Protein AF-A0A8H5UKS6-F1 (afdb_monomer)

Structure (mmCIF, N/CA/C/O backbone):
data_AF-A0A8H5UKS6-F1
#
_entry.id   AF-A0A8H5UKS6-F1
#
loop_
_atom_site.group_PDB
_atom_site.id
_atom_site.type_symbol
_atom_site.label_atom_id
_atom_site.label_alt_id
_atom_site.label_comp_id
_atom_site.label_asym_id
_atom_site.label_entity_id
_atom_site.label_seq_id
_atom_site.pdbx_PDB_ins_code
_atom_site.Cartn_x
_atom_site.Cartn_y
_atom_site.Cartn_z
_atom_site.occupancy
_atom_site.B_iso_or_equiv
_atom_site.auth_seq_id
_atom_site.auth_comp_id
_atom_site.auth_asym_id
_atom_site.auth_atom_id
_atom_site.pdbx_PDB_model_num
ATOM 1 N N . MET A 1 1 ? 9.714 -53.951 -34.163 1.00 39.50 1 MET A N 1
ATOM 2 C CA . MET A 1 1 ? 9.845 -54.427 -32.768 1.00 39.50 1 MET A CA 1
ATOM 3 C C . MET A 1 1 ? 8.802 -53.716 -31.924 1.00 39.50 1 MET A C 1
ATOM 5 O O . MET A 1 1 ? 8.760 -52.494 -31.928 1.00 39.50 1 MET A O 1
ATOM 9 N N . TYR A 1 2 ? 7.902 -54.482 -31.309 1.00 37.25 2 TYR A N 1
ATOM 10 C CA . TYR A 1 2 ? 6.803 -53.981 -30.484 1.00 37.25 2 TYR A CA 1
ATOM 11 C C . TYR A 1 2 ? 7.319 -53.535 -29.113 1.00 37.25 2 TYR A C 1
ATOM 13 O O . TYR A 1 2 ? 8.078 -54.259 -28.480 1.00 37.25 2 TYR A O 1
ATOM 21 N N . GLY A 1 3 ? 6.854 -52.382 -28.633 1.00 38.03 3 GLY A N 1
ATOM 22 C CA . GLY A 1 3 ? 7.079 -51.919 -27.266 1.00 38.03 3 GLY A CA 1
ATOM 23 C C . GLY A 1 3 ? 5.792 -51.354 -26.676 1.00 38.03 3 GLY A C 1
ATOM 24 O O . GLY A 1 3 ? 5.602 -50.143 -26.645 1.00 38.03 3 GLY A O 1
ATOM 25 N N . ARG A 1 4 ? 4.884 -52.232 -26.228 1.00 36.94 4 ARG A N 1
ATOM 26 C CA . ARG A 1 4 ? 3.740 -51.854 -25.383 1.00 36.94 4 ARG A CA 1
ATOM 27 C C . ARG A 1 4 ? 4.277 -51.413 -24.021 1.00 36.94 4 ARG A C 1
ATOM 29 O O . ARG A 1 4 ? 4.771 -52.242 -23.265 1.00 36.94 4 ARG A O 1
ATOM 36 N N . ARG A 1 5 ? 4.132 -50.134 -23.680 1.00 39.31 5 ARG A N 1
ATOM 37 C CA . ARG A 1 5 ? 4.234 -49.673 -22.290 1.00 39.31 5 ARG A CA 1
ATOM 38 C C . ARG A 1 5 ? 2.871 -49.849 -21.623 1.00 39.31 5 ARG A C 1
ATOM 40 O O . ARG A 1 5 ? 1.941 -49.101 -21.902 1.00 39.31 5 ARG A O 1
ATOM 47 N N . GLN A 1 6 ? 2.746 -50.888 -20.801 1.00 45.50 6 GLN A N 1
ATOM 48 C CA . GLN A 1 6 ? 1.657 -51.044 -19.837 1.00 45.50 6 GLN A CA 1
ATOM 49 C C . GLN A 1 6 ? 2.005 -50.329 -18.525 1.00 45.50 6 GLN A C 1
ATOM 51 O O . GLN A 1 6 ? 3.151 -50.378 -18.087 1.00 45.50 6 GLN A O 1
ATOM 56 N N . GLY A 1 7 ? 0.973 -49.769 -17.883 1.00 41.84 7 GLY A N 1
ATOM 57 C CA . GLY A 1 7 ? 0.944 -49.359 -16.475 1.00 41.84 7 GLY A CA 1
ATOM 58 C C . GLY A 1 7 ? 1.532 -47.968 -16.227 1.00 41.84 7 GLY A C 1
ATOM 59 O O . GLY A 1 7 ? 2.594 -47.641 -16.725 1.00 41.84 7 GLY A O 1
ATOM 60 N N . ILE A 1 8 ? 0.924 -47.080 -15.445 1.00 45.78 8 ILE A N 1
ATOM 61 C CA . ILE A 1 8 ? 0.093 -47.311 -14.263 1.00 45.78 8 ILE A CA 1
ATOM 62 C C . ILE A 1 8 ? -0.993 -46.229 -14.256 1.00 45.78 8 ILE A C 1
ATOM 64 O O . ILE A 1 8 ? -0.688 -45.041 -14.151 1.00 45.78 8 ILE A O 1
ATOM 68 N N . SER A 1 9 ? -2.264 -46.621 -14.335 1.00 48.84 9 SER A N 1
ATOM 69 C CA . SER A 1 9 ? -3.359 -45.740 -13.935 1.00 48.84 9 SER A CA 1
ATOM 70 C C . SER A 1 9 ? -3.194 -45.467 -12.443 1.00 48.84 9 SER A C 1
ATOM 72 O O . SER A 1 9 ? -3.449 -46.346 -11.616 1.00 48.84 9 SER A O 1
ATOM 74 N N . ARG A 1 10 ? -2.721 -44.270 -12.083 1.00 54.47 10 ARG A N 1
ATOM 75 C CA . ARG A 1 10 ? -2.816 -43.785 -10.705 1.00 54.47 10 ARG A CA 1
ATOM 76 C C . ARG A 1 10 ? -4.304 -43.691 -10.385 1.00 54.47 10 ARG A C 1
ATOM 78 O O . ARG A 1 10 ? -4.969 -42.750 -10.802 1.00 54.47 10 ARG A O 1
ATOM 85 N N . ALA A 1 11 ? -4.829 -44.709 -9.709 1.00 61.97 11 ALA A N 1
ATOM 86 C CA . ALA A 1 11 ? -6.156 -44.650 -9.130 1.00 61.97 11 ALA A CA 1
ATOM 87 C C . ALA A 1 11 ? -6.169 -43.451 -8.178 1.00 61.97 11 ALA A C 1
ATOM 89 O O . ALA A 1 11 ? -5.387 -43.399 -7.225 1.00 61.97 11 ALA A O 1
ATOM 90 N N . TRP A 1 12 ? -7.006 -42.463 -8.480 1.00 53.72 12 TRP A N 1
ATOM 91 C CA . TRP A 1 12 ? -7.273 -41.363 -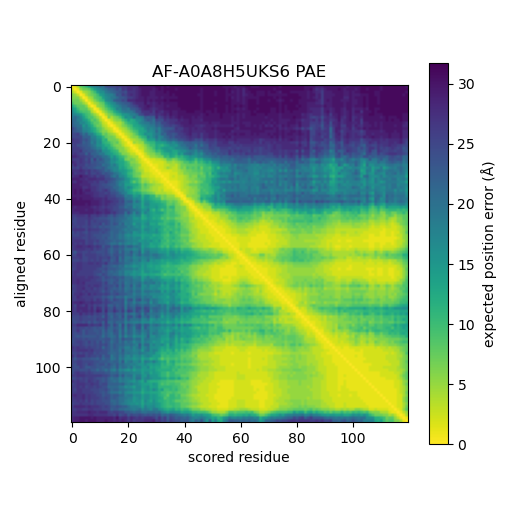7.572 1.00 53.72 12 TRP A CA 1
ATOM 92 C C . TRP A 1 12 ? -7.863 -41.964 -6.296 1.00 53.72 12 TRP A C 1
ATOM 94 O O . TRP A 1 12 ? -9.005 -42.417 -6.282 1.00 53.72 12 TRP A O 1
ATOM 104 N N . ARG A 1 13 ? -7.061 -42.030 -5.229 1.00 64.62 13 ARG A N 1
ATOM 105 C CA . ARG A 1 13 ? -7.588 -42.308 -3.895 1.00 64.62 13 ARG A CA 1
ATOM 106 C C . ARG A 1 13 ? -8.403 -41.087 -3.495 1.00 64.62 13 ARG A C 1
ATOM 108 O O . ARG A 1 13 ? -7.846 -39.996 -3.401 1.00 64.62 13 ARG A O 1
ATOM 115 N N . ALA A 1 14 ? -9.703 -41.276 -3.279 1.00 66.44 14 ALA A N 1
ATOM 116 C CA . ALA A 1 14 ? -10.509 -40.264 -2.617 1.00 66.44 14 ALA A CA 1
ATOM 117 C C . ALA A 1 14 ? -9.834 -39.921 -1.273 1.00 66.44 14 ALA A C 1
ATOM 119 O O . ALA A 1 14 ? -9.418 -40.847 -0.563 1.00 66.44 14 ALA A O 1
ATOM 120 N N . PRO A 1 15 ? -9.648 -38.631 -0.940 1.00 67.69 15 PRO A N 1
ATOM 121 C CA . PRO A 1 15 ? -9.142 -38.252 0.370 1.00 67.69 15 PRO A CA 1
ATOM 122 C C . PRO A 1 15 ? -10.060 -38.846 1.442 1.00 67.69 15 PRO A C 1
ATOM 124 O O . PRO A 1 15 ? -11.281 -38.880 1.275 1.00 67.69 15 PRO A O 1
ATOM 127 N N . ALA A 1 16 ? -9.463 -39.362 2.519 1.00 74.25 16 ALA A N 1
ATOM 128 C CA . ALA A 1 16 ? -10.225 -39.858 3.657 1.00 74.25 16 ALA A CA 1
ATOM 129 C C . ALA A 1 16 ? -11.195 -38.763 4.143 1.00 74.25 16 ALA A C 1
ATOM 131 O O . ALA A 1 16 ? -10.843 -37.581 4.057 1.00 74.25 16 ALA A O 1
ATOM 132 N N . PRO A 1 17 ? -12.390 -39.124 4.648 1.00 75.12 17 PRO A N 1
ATOM 133 C CA . PRO A 1 17 ? -13.282 -38.154 5.261 1.00 75.12 17 PRO A CA 1
ATOM 134 C C . PRO A 1 17 ? -12.502 -37.399 6.338 1.00 75.12 17 PRO A C 1
ATOM 136 O O . PRO A 1 17 ? -12.040 -37.988 7.315 1.00 75.12 17 PRO A O 1
ATOM 139 N N . VAL A 1 18 ? -12.296 -36.102 6.124 1.00 72.12 18 VAL A N 1
ATOM 140 C CA . VAL A 1 18 ? -11.710 -35.219 7.126 1.00 72.12 18 VAL A CA 1
ATOM 141 C C . VAL A 1 18 ? -12.748 -35.045 8.223 1.00 72.12 18 VAL A C 1
ATOM 143 O O . VAL A 1 18 ? -13.674 -34.248 8.096 1.00 72.12 18 VAL A O 1
ATOM 146 N N . THR A 1 19 ? -12.620 -35.822 9.296 1.00 74.12 19 THR A N 1
ATOM 147 C CA . THR A 1 19 ? -13.335 -35.546 10.539 1.00 74.12 19 THR A CA 1
ATOM 148 C C . THR A 1 19 ? -12.788 -34.228 11.072 1.00 74.12 19 THR A C 1
ATOM 150 O O . THR A 1 19 ? -11.659 -34.169 11.559 1.00 74.12 19 THR A O 1
ATOM 153 N N . SER A 1 20 ? -13.549 -33.145 10.918 1.00 74.62 20 SER A N 1
ATOM 154 C CA . SER A 1 20 ? -13.188 -31.856 11.500 1.00 74.62 20 SER A CA 1
ATOM 155 C C . SER A 1 20 ? -13.072 -32.016 13.013 1.00 74.62 20 SER A C 1
ATOM 157 O O . SER A 1 20 ? -14.002 -32.517 13.649 1.00 74.62 20 SER A O 1
ATOM 159 N N . SER A 1 21 ? -11.953 -31.581 13.593 1.00 76.06 21 SER A N 1
ATOM 160 C CA . SER A 1 21 ? -11.857 -31.443 15.047 1.00 76.06 21 SER A CA 1
ATOM 161 C C . SER A 1 21 ? -12.996 -30.540 15.534 1.00 76.06 21 SER A C 1
ATOM 163 O O . SER A 1 21 ? -13.272 -29.533 14.871 1.00 76.06 21 SER A O 1
ATOM 165 N N . PRO A 1 22 ? -13.653 -30.852 16.668 1.00 81.56 22 PRO A N 1
ATOM 166 C CA . PRO A 1 22 ? -14.557 -29.899 17.294 1.00 81.56 22 PRO A CA 1
ATOM 167 C C . PRO A 1 22 ? -13.803 -28.594 17.561 1.00 81.56 22 PRO A C 1
ATOM 169 O O . PRO A 1 22 ? -12.587 -28.602 17.794 1.00 81.56 22 PRO A O 1
ATOM 172 N N . ALA A 1 23 ? -14.523 -27.475 17.491 1.00 76.38 23 ALA A N 1
ATOM 173 C CA . ALA A 1 23 ? -13.958 -26.186 17.852 1.00 76.38 23 ALA A CA 1
ATOM 174 C C . ALA A 1 23 ? -13.393 -26.272 19.284 1.00 76.38 23 ALA A C 1
ATOM 176 O O . ALA A 1 23 ? -14.046 -26.870 20.148 1.00 76.38 23 ALA A O 1
ATOM 177 N N . PRO A 1 24 ? -12.199 -25.711 19.548 1.00 78.50 24 PRO A N 1
ATOM 178 C CA . PRO A 1 24 ? -11.694 -25.595 20.908 1.00 78.50 24 PRO A CA 1
ATOM 179 C C . PRO A 1 24 ? -12.759 -24.938 21.797 1.00 78.50 24 PRO A C 1
ATOM 181 O O . PRO A 1 24 ? -13.442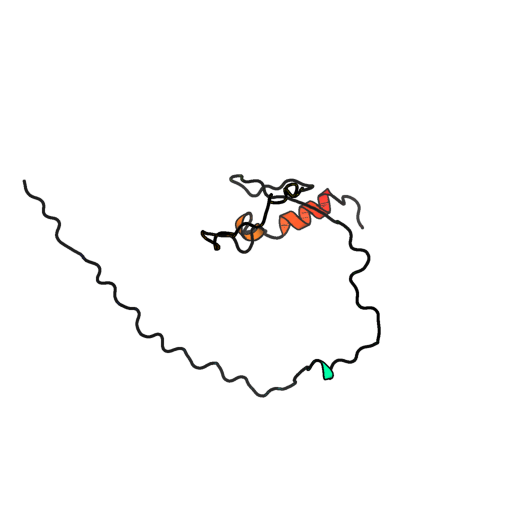 -24.024 21.323 1.00 78.50 24 PRO A O 1
ATOM 184 N N . PRO A 1 25 ? -12.930 -25.376 23.056 1.00 83.06 25 PRO A N 1
ATOM 185 C CA . PRO A 1 25 ? -13.862 -24.716 23.951 1.00 83.06 25 PRO A CA 1
ATOM 186 C C . PRO A 1 25 ? -13.408 -23.266 24.123 1.00 83.06 25 PRO A C 1
ATOM 188 O O . PRO A 1 25 ? -12.288 -22.998 24.561 1.00 83.06 25 PRO A O 1
ATOM 191 N N . PHE A 1 26 ? -14.269 -22.325 23.750 1.00 78.62 26 PHE A N 1
ATOM 192 C CA . PHE A 1 26 ? -14.097 -20.944 24.166 1.00 78.62 26 PHE A CA 1
ATOM 193 C C . PHE A 1 26 ? -14.251 -20.946 25.690 1.00 78.62 26 PHE A C 1
ATOM 195 O O . PHE A 1 26 ? -15.260 -21.437 26.194 1.00 78.62 26 PHE A O 1
ATOM 202 N N . GLY A 1 27 ? -13.220 -20.508 26.418 1.00 85.94 27 GLY A N 1
ATOM 203 C CA . GLY A 1 27 ? -13.296 -20.370 27.873 1.00 85.94 27 GLY A CA 1
ATOM 204 C C . GLY A 1 27 ? -14.398 -19.394 28.291 1.00 85.94 27 GLY A C 1
ATOM 205 O O . GLY A 1 27 ? -15.094 -18.817 27.451 1.00 85.94 27 GLY A O 1
ATO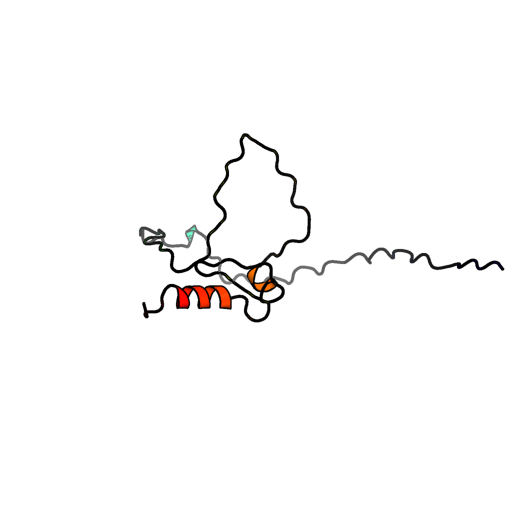M 206 N N . ASP A 1 28 ? -14.545 -19.186 29.595 1.00 90.56 28 ASP A N 1
ATOM 207 C CA . ASP A 1 28 ? -15.581 -18.297 30.113 1.00 90.56 28 ASP A CA 1
ATOM 208 C C . ASP A 1 28 ? -15.431 -16.875 29.550 1.00 90.56 28 ASP A C 1
ATOM 210 O O . ASP A 1 28 ? -14.337 -16.305 29.489 1.00 90.56 28 ASP A O 1
ATOM 214 N N . VAL A 1 29 ? -16.549 -16.294 29.111 1.00 87.81 29 VAL A N 1
ATOM 215 C CA . VAL A 1 29 ? -16.581 -14.924 28.592 1.00 87.81 29 VAL A CA 1
ATOM 216 C C . VAL A 1 29 ? -16.335 -13.963 29.752 1.00 87.81 29 VAL A C 1
ATOM 218 O O . VAL A 1 29 ? -17.188 -13.817 30.622 1.00 87.81 29 VAL A O 1
ATOM 221 N N . ILE A 1 30 ? -15.182 -13.291 29.743 1.00 92.31 30 ILE A N 1
ATOM 222 C CA . ILE A 1 30 ? -14.822 -12.293 30.762 1.00 92.31 30 ILE A CA 1
ATOM 223 C C . ILE A 1 30 ? -15.635 -11.008 30.565 1.00 92.31 30 ILE A C 1
ATOM 225 O O . ILE A 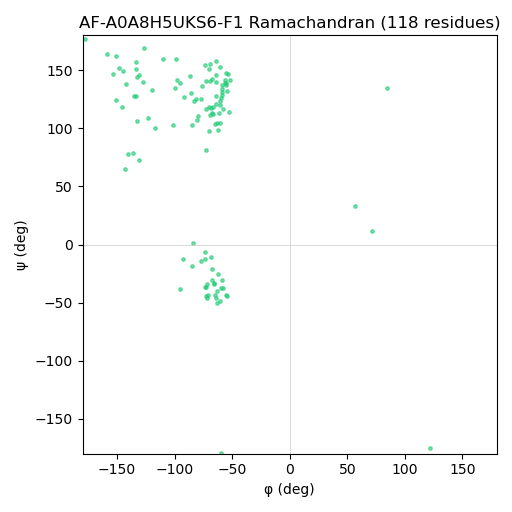1 30 ? -16.165 -10.451 31.521 1.00 92.31 30 ILE A O 1
ATOM 229 N N . GLU A 1 31 ? -15.757 -10.543 29.320 1.00 90.50 31 GLU A N 1
ATOM 230 C CA . GLU A 1 31 ? -16.429 -9.288 28.993 1.00 90.50 31 GLU A CA 1
ATOM 231 C C . GLU A 1 31 ? -16.982 -9.322 27.565 1.00 90.50 31 GLU A C 1
ATOM 233 O O . GLU A 1 31 ? -16.398 -9.925 26.660 1.00 90.50 31 GLU A O 1
ATOM 238 N N . ARG A 1 32 ? -18.122 -8.657 27.357 1.00 90.12 32 ARG A N 1
ATOM 239 C CA . ARG A 1 32 ? -18.708 -8.442 26.034 1.00 90.12 32 ARG A CA 1
ATOM 240 C C . ARG A 1 32 ? -18.880 -6.948 25.808 1.00 90.12 32 ARG A C 1
ATOM 242 O O . ARG A 1 32 ? -19.769 -6.337 26.388 1.00 90.12 32 ARG A O 1
ATOM 249 N N . ILE A 1 33 ? -18.067 -6.389 24.920 1.00 91.69 33 ILE A N 1
ATOM 250 C CA . ILE A 1 33 ? -18.202 -4.998 24.489 1.00 91.69 33 ILE A CA 1
ATOM 251 C C . ILE A 1 33 ? -19.303 -4.956 23.427 1.00 91.69 33 ILE A C 1
ATOM 253 O O . ILE A 1 33 ? -19.133 -5.457 22.314 1.00 91.69 33 ILE A O 1
ATOM 257 N N . THR A 1 34 ? -20.464 -4.418 23.792 1.00 91.75 34 THR A N 1
ATOM 258 C CA . THR A 1 34 ? -21.585 -4.185 22.872 1.00 91.75 34 THR A CA 1
ATOM 259 C C . THR A 1 34 ? -21.591 -2.734 22.415 1.00 91.75 34 THR A C 1
ATOM 261 O O . THR A 1 34 ? -21.035 -1.865 23.081 1.00 91.75 34 THR A O 1
ATOM 264 N N . GLN A 1 35 ? -22.249 -2.438 21.298 1.00 85.00 35 GLN A N 1
ATOM 265 C CA . GLN A 1 35 ? -22.369 -1.055 20.841 1.00 85.00 35 GLN A CA 1
ATOM 266 C C . GLN A 1 35 ? -23.043 -0.157 21.894 1.00 85.00 35 GLN A C 1
ATOM 268 O O . GLN A 1 35 ? -22.584 0.956 22.118 1.00 85.00 35 GLN A O 1
ATOM 273 N N . ASP A 1 36 ? -24.046 -0.675 22.608 1.00 87.75 36 ASP A N 1
ATOM 274 C CA . ASP A 1 36 ? -24.742 0.041 23.689 1.00 87.75 36 ASP A CA 1
ATOM 275 C C . ASP A 1 36 ? -23.855 0.287 24.923 1.00 87.75 36 ASP A C 1
ATOM 277 O O . ASP A 1 36 ? -24.136 1.174 25.726 1.00 87.75 36 ASP A O 1
ATOM 281 N N . SER A 1 37 ? -22.778 -0.493 25.089 1.00 88.81 37 SER A N 1
ATOM 282 C CA . SER A 1 37 ? -21.788 -0.282 26.157 1.00 88.81 37 SER A CA 1
ATOM 283 C C . SER A 1 37 ? -20.824 0.873 25.861 1.00 88.81 37 SER A C 1
ATOM 285 O O . SER A 1 37 ? -20.127 1.345 26.762 1.00 88.81 37 SER A O 1
ATOM 287 N N . LEU A 1 38 ? -20.790 1.350 24.612 1.00 85.81 38 LEU A N 1
ATOM 288 C CA . LEU A 1 38 ? -19.937 2.454 24.193 1.00 85.81 38 LEU A CA 1
ATOM 289 C C . LEU A 1 38 ? -20.589 3.788 24.566 1.00 85.81 38 LEU A C 1
ATOM 291 O O . LEU A 1 38 ? -21.715 4.090 24.172 1.00 85.81 38 LEU A O 1
ATOM 295 N N . LYS A 1 39 ? -19.859 4.631 25.296 1.00 85.31 39 LYS A N 1
ATOM 296 C CA . LYS A 1 39 ? -20.269 6.017 25.541 1.00 85.31 39 LYS A CA 1
ATOM 297 C C . LYS A 1 39 ? -19.842 6.867 24.349 1.00 85.31 39 LYS A C 1
ATOM 299 O O . LYS A 1 39 ? -18.659 6.899 24.026 1.00 85.31 39 LYS A O 1
ATOM 304 N N . SER A 1 40 ? -20.792 7.557 23.724 1.00 80.12 40 SER A N 1
ATOM 305 C CA . SER A 1 40 ? -20.485 8.628 22.774 1.00 80.12 40 SER A CA 1
ATOM 306 C C . SER A 1 40 ? -20.286 9.927 23.546 1.00 80.12 40 SER A C 1
ATOM 308 O O . SER A 1 40 ? -21.109 10.286 24.388 1.00 80.12 40 SER A O 1
ATOM 310 N N . ASP A 1 41 ? -19.197 10.627 23.266 1.00 82.00 41 ASP A N 1
ATOM 311 C CA . ASP A 1 41 ? -18.900 11.966 23.775 1.00 82.00 41 ASP A CA 1
ATOM 312 C C . ASP A 1 41 ? -19.557 13.077 22.931 1.00 82.00 41 ASP A C 1
ATOM 314 O O . ASP A 1 41 ? -19.413 14.259 23.239 1.00 82.00 41 ASP A O 1
ATOM 318 N N . GLY A 1 42 ? -20.320 12.711 21.890 1.00 77.31 42 GLY A N 1
ATOM 319 C CA . GLY A 1 42 ? -21.024 13.658 21.022 1.00 77.31 42 GLY A CA 1
ATOM 320 C C . GLY A 1 42 ? -20.103 14.463 20.099 1.00 77.31 42 GLY A C 1
ATOM 321 O O . GLY A 1 42 ? -20.559 15.432 19.491 1.00 77.31 42 GLY A O 1
ATOM 322 N N . GLY A 1 43 ? -18.825 14.086 19.988 1.00 83.00 43 GLY A N 1
ATOM 323 C CA . GLY A 1 43 ? -17.871 14.731 19.092 1.00 83.00 43 GLY A CA 1
ATOM 324 C C . GLY A 1 43 ? -18.157 14.451 17.614 1.00 83.00 43 GLY A C 1
ATOM 325 O O . GLY A 1 43 ? -18.682 13.399 17.244 1.00 83.00 43 GLY A O 1
ATOM 326 N N . HIS A 1 44 ? -17.774 15.391 16.743 1.00 82.12 44 HIS A N 1
ATOM 327 C CA . HIS A 1 44 ? -17.678 15.109 15.312 1.00 82.12 44 HIS A CA 1
ATOM 328 C C . HIS A 1 44 ? -16.539 14.110 15.088 1.00 82.12 44 HIS A C 1
ATOM 330 O O . HIS A 1 44 ? -15.368 14.431 15.285 1.00 82.12 44 HIS A O 1
ATOM 336 N N . VAL A 1 45 ? -16.895 12.894 14.678 1.00 82.38 45 VAL A N 1
ATOM 337 C CA . VAL A 1 45 ? -15.937 11.873 14.260 1.00 82.38 45 VAL A CA 1
ATOM 338 C C . VAL A 1 45 ? -15.937 11.846 12.739 1.00 82.38 45 VAL A C 1
ATOM 340 O O . VAL A 1 45 ? -16.854 11.318 12.113 1.00 82.38 45 VAL A O 1
ATOM 343 N N . GLY A 1 46 ? -14.908 12.442 12.144 1.00 86.00 46 GLY A N 1
ATOM 344 C CA . GLY A 1 46 ? -14.748 12.518 10.698 1.00 86.00 46 GLY A CA 1
ATOM 345 C C . GLY A 1 46 ? -13.280 12.505 10.292 1.00 86.00 46 GLY A C 1
ATOM 346 O O . GLY A 1 46 ? -12.404 12.925 11.045 1.00 86.00 46 GLY A O 1
ATOM 347 N N . ILE A 1 47 ? -13.007 12.003 9.088 1.00 90.50 47 ILE A N 1
ATOM 348 C CA . ILE A 1 47 ? -11.682 12.124 8.476 1.00 90.50 47 ILE A CA 1
ATOM 349 C C . ILE A 1 47 ? -11.583 13.533 7.896 1.00 90.50 47 ILE A C 1
ATOM 351 O O . ILE A 1 47 ? -12.241 13.853 6.907 1.00 90.50 47 ILE A O 1
ATOM 355 N N . GLU A 1 48 ? -10.750 14.367 8.505 1.00 91.94 48 GLU A N 1
ATOM 356 C CA . GLU A 1 48 ? -10.492 15.734 8.060 1.00 91.94 48 GLU A CA 1
ATOM 357 C C . GLU A 1 48 ? -9.074 15.865 7.495 1.00 91.94 48 GLU A C 1
ATOM 359 O O . GLU A 1 48 ? -8.188 15.063 7.788 1.00 91.94 48 GLU A O 1
ATOM 364 N N . ASN A 1 49 ? -8.841 16.903 6.686 1.00 91.06 49 ASN A N 1
ATOM 365 C CA . ASN A 1 49 ? -7.508 17.276 6.196 1.00 91.06 49 ASN A CA 1
ATOM 366 C C . ASN A 1 49 ? -6.752 16.164 5.441 1.00 91.06 49 ASN A C 1
ATOM 368 O O . ASN A 1 49 ? -5.521 16.115 5.481 1.00 91.06 49 ASN A O 1
ATOM 372 N N . ALA A 1 50 ? -7.467 15.294 4.720 1.00 93.12 50 ALA A N 1
ATOM 373 C CA . ALA A 1 50 ? -6.848 14.279 3.873 1.00 93.12 50 ALA A CA 1
ATOM 374 C C . ALA A 1 50 ? -5.978 14.937 2.786 1.00 93.12 50 ALA A C 1
ATOM 376 O O . ALA A 1 50 ? -6.449 15.764 2.002 1.00 93.12 50 ALA A O 1
ATOM 377 N N . LYS A 1 51 ? -4.697 14.562 2.738 1.00 93.25 51 LYS A N 1
ATOM 378 C CA . LYS A 1 51 ? -3.708 15.076 1.783 1.00 93.25 51 LYS A CA 1
ATOM 379 C C . LYS A 1 51 ? -2.958 13.921 1.137 1.00 93.25 51 LYS A C 1
ATOM 381 O O . LYS A 1 51 ? -2.688 12.907 1.777 1.00 93.25 51 LYS A O 1
ATOM 386 N N . VAL A 1 52 ? -2.593 14.093 -0.130 1.00 92.62 52 VAL A N 1
ATOM 387 C CA . VAL A 1 52 ? -1.700 13.156 -0.817 1.00 92.62 52 VAL A CA 1
ATOM 388 C C . VAL A 1 52 ? -0.294 13.350 -0.263 1.00 92.62 52 VAL A C 1
ATOM 390 O O . VAL A 1 52 ? 0.277 14.425 -0.410 1.00 92.62 52 VAL A O 1
ATOM 393 N N . VAL A 1 53 ? 0.248 12.310 0.371 1.00 93.75 53 VAL A N 1
ATOM 394 C CA . VAL A 1 53 ? 1.617 12.322 0.911 1.00 93.75 53 VAL A CA 1
ATOM 395 C C . VAL A 1 53 ? 2.601 11.703 -0.080 1.00 93.75 53 VAL A C 1
ATOM 397 O O . VAL A 1 53 ? 3.709 12.202 -0.240 1.00 93.75 53 VAL A O 1
ATOM 400 N N . ALA A 1 54 ? 2.201 10.639 -0.783 1.00 95.94 54 ALA A N 1
ATOM 401 C CA . ALA A 1 54 ? 3.007 10.025 -1.830 1.00 95.94 54 ALA A CA 1
ATOM 402 C C . ALA A 1 54 ? 2.163 9.190 -2.802 1.00 95.94 54 ALA A C 1
ATOM 404 O O . ALA A 1 54 ? 1.038 8.801 -2.485 1.00 95.94 54 ALA A O 1
ATOM 405 N N . SER A 1 55 ? 2.730 8.865 -3.963 1.00 96.88 55 SER A N 1
ATOM 406 C CA . SER A 1 55 ? 2.184 7.894 -4.912 1.00 96.88 55 SER A CA 1
ATOM 407 C C . SER A 1 55 ? 3.303 7.122 -5.610 1.00 96.88 55 SER A C 1
ATOM 409 O O . SER A 1 55 ? 4.384 7.659 -5.854 1.00 96.88 55 SER A O 1
ATOM 411 N N . TYR A 1 56 ? 3.029 5.872 -5.982 1.00 97.06 56 TYR A N 1
ATOM 412 C CA . TYR A 1 56 ? 3.918 5.053 -6.807 1.00 97.06 56 TYR A CA 1
ATOM 413 C C . TYR A 1 56 ? 3.142 4.036 -7.641 1.00 97.06 56 TYR A C 1
ATOM 415 O O . TYR A 1 56 ? 1.989 3.722 -7.345 1.00 97.06 56 TYR A O 1
ATOM 423 N N . ASN A 1 57 ? 3.791 3.507 -8.675 1.00 96.12 57 ASN A N 1
ATOM 424 C CA . ASN A 1 57 ? 3.321 2.356 -9.442 1.00 96.12 57 ASN A CA 1
ATOM 425 C C . ASN A 1 57 ? 4.462 1.357 -9.619 1.00 96.12 57 ASN A C 1
ATOM 427 O O . ASN A 1 57 ? 5.603 1.763 -9.822 1.00 96.12 57 ASN A O 1
ATOM 431 N N . TRP A 1 58 ? 4.137 0.066 -9.595 1.00 95.38 58 TRP A N 1
ATOM 432 C CA . TRP A 1 58 ? 5.059 -0.997 -9.986 1.00 95.38 58 TRP A CA 1
ATOM 433 C C . TRP A 1 58 ? 5.273 -1.022 -11.495 1.00 95.38 58 TRP A C 1
ATOM 435 O O . TRP A 1 58 ? 4.323 -0.856 -12.265 1.00 95.38 58 TRP A O 1
ATOM 445 N N . ILE A 1 59 ? 6.511 -1.278 -11.906 1.00 93.50 59 ILE A N 1
ATOM 446 C CA . ILE A 1 59 ? 6.860 -1.576 -13.293 1.00 93.50 59 ILE A CA 1
ATOM 447 C C . ILE A 1 59 ? 6.890 -3.094 -13.459 1.00 93.50 59 ILE A C 1
ATOM 449 O O . ILE A 1 59 ? 7.386 -3.819 -12.599 1.00 93.50 59 ILE A O 1
ATOM 453 N N . SER A 1 60 ? 6.370 -3.585 -14.582 1.00 88.62 60 SER A N 1
ATOM 454 C CA . SER A 1 60 ? 6.530 -4.986 -14.972 1.00 88.62 60 SER A CA 1
ATOM 455 C C . SER A 1 60 ? 7.971 -5.230 -15.432 1.00 88.62 60 SER A C 1
ATOM 457 O O . SER A 1 60 ? 8.246 -5.226 -16.633 1.00 88.62 60 SER A O 1
ATOM 459 N N . SER A 1 61 ? 8.892 -5.422 -14.489 1.00 89.12 61 SER A N 1
ATOM 460 C CA . SER A 1 61 ? 10.293 -5.762 -14.755 1.00 89.12 61 SER A CA 1
ATOM 461 C C . SER A 1 61 ? 10.725 -7.019 -13.989 1.00 89.12 61 SER A C 1
ATOM 463 O O . SER A 1 61 ? 9.991 -7.560 -13.163 1.00 89.12 61 SER A O 1
ATOM 465 N N . SER A 1 62 ? 11.906 -7.554 -14.317 1.00 89.81 62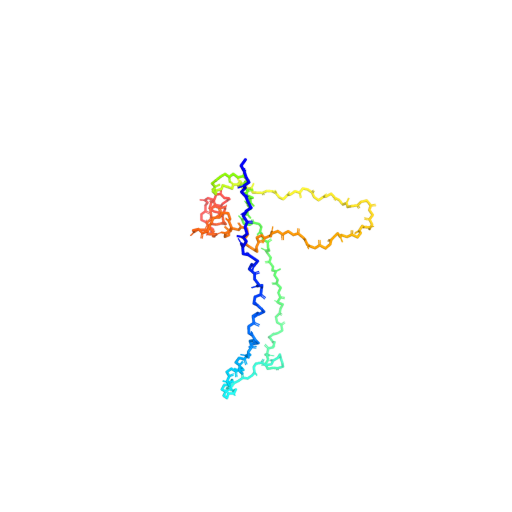 SER A N 1
ATOM 466 C CA . SER A 1 62 ? 12.445 -8.778 -13.699 1.00 89.81 62 SER A CA 1
ATOM 467 C C . SER A 1 62 ? 12.951 -8.578 -12.266 1.00 89.81 62 SER A C 1
ATOM 469 O O . SER A 1 62 ? 13.350 -9.542 -11.615 1.00 89.81 62 SER A O 1
ATOM 471 N N . SER A 1 63 ? 12.980 -7.337 -11.786 1.00 93.25 63 SER A N 1
ATOM 472 C CA . SER A 1 63 ? 13.413 -6.948 -10.445 1.00 93.25 63 SER A CA 1
ATOM 473 C C . SER A 1 63 ? 12.411 -5.964 -9.839 1.00 93.25 63 SER A C 1
ATOM 475 O O . SER A 1 63 ? 11.720 -5.287 -10.592 1.00 93.25 63 SER A O 1
ATOM 477 N N . PRO A 1 64 ? 12.331 -5.830 -8.505 1.00 95.62 64 PRO A N 1
ATOM 478 C CA . PRO A 1 64 ? 11.416 -4.878 -7.883 1.00 95.62 64 PRO A CA 1
ATOM 479 C C . PRO A 1 64 ? 11.734 -3.436 -8.299 1.00 95.62 64 PRO A C 1
ATOM 481 O O . PRO A 1 64 ? 12.778 -2.896 -7.937 1.00 95.62 64 PRO A O 1
ATOM 484 N N . GLU A 1 65 ? 10.833 -2.808 -9.054 1.00 96.19 65 GLU A N 1
ATOM 485 C CA . GLU A 1 65 ? 11.031 -1.460 -9.587 1.00 96.19 65 GLU A CA 1
ATOM 486 C C . GLU A 1 65 ? 9.730 -0.654 -9.575 1.00 96.19 65 GLU A C 1
ATOM 488 O O . GLU A 1 65 ? 8.655 -1.162 -9.909 1.00 96.19 65 GLU A O 1
ATOM 493 N N . ILE A 1 66 ? 9.834 0.620 -9.193 1.00 97.06 66 ILE A N 1
ATOM 494 C CA . ILE A 1 66 ? 8.696 1.531 -9.053 1.00 97.06 66 ILE A CA 1
ATOM 495 C C . ILE A 1 66 ? 8.958 2.888 -9.700 1.00 97.06 66 ILE A C 1
ATOM 497 O O . ILE A 1 66 ? 10.085 3.384 -9.714 1.00 97.06 66 ILE A O 1
ATOM 501 N N . ILE A 1 67 ? 7.884 3.527 -10.160 1.00 97.06 67 ILE A N 1
ATOM 502 C CA . ILE A 1 67 ? 7.871 4.923 -10.615 1.00 97.06 67 ILE A CA 1
ATOM 503 C C . ILE A 1 67 ? 7.325 5.802 -9.492 1.00 97.06 67 ILE A C 1
ATOM 505 O O . ILE A 1 67 ? 6.304 5.466 -8.893 1.00 97.06 67 ILE A O 1
ATOM 509 N N . ILE A 1 68 ? 7.992 6.931 -9.231 1.00 97.12 68 ILE A N 1
ATOM 510 C CA . ILE A 1 68 ? 7.607 7.932 -8.226 1.00 97.12 68 ILE A CA 1
ATOM 511 C C . ILE A 1 68 ? 7.709 9.338 -8.857 1.00 97.12 68 ILE A C 1
ATOM 513 O O . ILE A 1 68 ? 8.781 9.665 -9.371 1.00 97.12 68 ILE A O 1
ATOM 517 N N . PRO A 1 69 ? 6.665 10.189 -8.791 1.00 96.38 69 PRO A N 1
ATOM 518 C CA . PRO A 1 69 ? 5.316 9.861 -8.343 1.00 96.38 69 PRO A CA 1
ATOM 519 C C . PRO A 1 69 ? 4.627 8.899 -9.318 1.00 96.38 69 PRO A C 1
ATOM 521 O O . PRO A 1 69 ? 4.764 9.011 -10.536 1.00 96.38 69 PRO A O 1
ATOM 524 N N . GLY A 1 70 ? 3.855 7.967 -8.774 1.00 94.94 70 GLY A N 1
ATOM 525 C CA . GLY A 1 70 ? 2.949 7.132 -9.558 1.00 94.94 70 GLY A CA 1
ATOM 526 C C . GLY A 1 70 ? 1.716 7.904 -10.029 1.00 94.94 70 GLY A C 1
ATOM 527 O O . GLY A 1 70 ? 1.298 8.874 -9.386 1.00 94.94 70 GLY A O 1
ATOM 528 N N . GLN A 1 71 ? 1.111 7.450 -11.125 1.00 92.31 71 GLN A N 1
ATOM 529 C CA . GLN A 1 71 ? -0.153 7.959 -11.650 1.00 92.31 71 GLN A CA 1
ATOM 530 C C . GLN A 1 71 ? -1.072 6.796 -12.056 1.00 92.31 71 GLN A C 1
ATOM 532 O O . GLN A 1 71 ? -0.657 5.919 -12.818 1.00 92.31 71 GLN A O 1
ATOM 537 N N . PRO A 1 72 ? -2.329 6.766 -11.576 1.00 87.81 72 PRO A N 1
ATOM 538 C CA . PRO A 1 72 ? -3.283 5.753 -12.004 1.00 87.81 72 PRO A CA 1
ATOM 539 C C . PRO A 1 72 ? -3.691 5.968 -13.475 1.00 87.81 72 PRO A C 1
ATOM 541 O O . PRO A 1 72 ? -3.667 7.101 -13.965 1.00 87.81 72 PRO A O 1
ATOM 544 N N . PRO A 1 73 ? -4.135 4.913 -14.182 1.00 88.38 73 PRO A N 1
ATOM 545 C CA . PRO A 1 73 ? -4.722 5.055 -15.509 1.00 88.38 73 PRO A CA 1
ATOM 546 C C . PRO A 1 73 ? -5.917 6.014 -15.503 1.00 88.38 73 PRO A C 1
ATOM 548 O O . PRO A 1 73 ? -6.740 6.004 -14.584 1.00 88.38 73 PRO A O 1
ATOM 551 N N . ARG A 1 74 ? -6.050 6.824 -16.560 1.00 92.62 74 ARG A N 1
ATOM 552 C CA . ARG A 1 74 ? -7.202 7.718 -16.718 1.00 92.62 74 ARG A CA 1
ATOM 553 C C . ARG A 1 74 ? -8.481 6.895 -16.867 1.00 92.62 74 ARG A C 1
ATOM 555 O O . ARG A 1 74 ? -8.571 6.027 -17.736 1.00 92.62 74 ARG A O 1
ATOM 562 N N . TRP A 1 75 ? -9.486 7.210 -16.051 1.00 93.00 75 TRP A N 1
ATOM 563 C CA . TRP A 1 75 ? -10.784 6.550 -16.136 1.00 93.00 75 TRP A CA 1
ATOM 564 C C . TRP A 1 75 ? -11.415 6.756 -17.515 1.00 93.00 75 TRP A C 1
ATOM 566 O O . TRP A 1 75 ? -11.575 7.888 -17.976 1.00 93.00 75 TRP A O 1
ATOM 576 N N . THR A 1 76 ? -11.779 5.645 -18.156 1.00 92.44 76 THR A N 1
ATOM 577 C CA . THR A 1 76 ? -12.481 5.631 -19.440 1.00 92.44 76 THR A CA 1
ATOM 578 C C . THR A 1 76 ? -13.840 4.974 -19.218 1.00 92.44 76 THR A C 1
ATOM 580 O O . THR A 1 76 ? -13.900 3.748 -19.112 1.00 92.44 76 THR A O 1
ATOM 583 N N . PRO A 1 77 ? -14.926 5.759 -19.087 1.00 92.25 77 PRO A N 1
ATOM 584 C CA . PRO A 1 77 ? -16.226 5.211 -18.736 1.00 92.25 77 PRO A CA 1
ATOM 585 C C . PRO A 1 77 ? -16.738 4.264 -19.831 1.00 92.25 77 PRO A C 1
ATOM 587 O O . PRO A 1 77 ? -16.594 4.560 -21.023 1.00 92.25 77 PRO A O 1
ATOM 590 N N . PRO A 1 78 ? -17.356 3.131 -19.456 1.00 91.62 78 PRO A N 1
ATOM 591 C CA . PRO A 1 78 ? -17.980 2.242 -20.424 1.00 91.62 78 PRO A CA 1
ATOM 592 C C . PRO A 1 78 ? -19.150 2.952 -21.119 1.00 91.62 78 PRO A C 1
ATOM 594 O O . PRO A 1 78 ? -19.868 3.742 -20.512 1.00 91.62 78 PRO A O 1
ATOM 597 N N . LYS A 1 79 ? -19.367 2.645 -22.404 1.00 92.44 79 LYS A N 1
ATOM 598 C CA . LYS A 1 79 ? -20.418 3.272 -23.233 1.00 92.44 79 LYS A CA 1
ATOM 599 C C . LYS A 1 79 ? -21.852 2.901 -22.817 1.00 92.44 79 LYS A C 1
ATOM 601 O O . LYS A 1 79 ? -22.798 3.488 -23.327 1.00 92.44 79 LYS A O 1
ATOM 606 N N . GLY A 1 80 ? -22.016 1.917 -21.937 1.00 93.38 80 GLY A N 1
ATOM 607 C CA . GLY A 1 80 ? -23.303 1.420 -21.466 1.00 93.38 80 GLY A CA 1
ATOM 608 C C . GLY A 1 80 ? -23.131 0.316 -20.418 1.00 93.38 80 GLY A C 1
ATOM 609 O O . GLY A 1 80 ? -21.997 -0.067 -20.110 1.00 93.38 80 GLY A O 1
ATOM 610 N N . PRO A 1 81 ? -24.238 -0.193 -19.852 1.00 92.88 81 PRO A N 1
ATOM 611 C CA . PRO A 1 81 ? -24.201 -1.282 -18.886 1.00 92.88 81 PRO A CA 1
ATOM 612 C C . PRO A 1 81 ? -23.723 -2.572 -19.561 1.00 92.88 81 PRO A C 1
ATOM 614 O O . PRO A 1 81 ? -24.375 -3.091 -20.462 1.00 92.88 81 PRO A O 1
ATOM 617 N N . ASN A 1 82 ? -22.594 -3.103 -19.096 1.00 90.69 82 ASN A N 1
ATOM 618 C CA . ASN A 1 82 ? -22.036 -4.369 -19.558 1.00 90.69 82 ASN A CA 1
ATOM 619 C C . ASN A 1 82 ? -21.942 -5.338 -18.381 1.00 90.69 82 ASN A C 1
ATOM 621 O O . ASN A 1 82 ? -21.445 -4.978 -17.313 1.00 90.69 82 ASN A O 1
ATOM 625 N N . LYS A 1 83 ? -22.394 -6.580 -18.580 1.00 93.88 83 LYS A N 1
ATOM 626 C CA . LYS A 1 83 ? -22.200 -7.645 -17.593 1.00 93.88 83 LYS A CA 1
ATOM 627 C C . LYS A 1 83 ? -20.717 -8.015 -17.562 1.00 93.88 83 LYS A C 1
ATOM 629 O O . LYS A 1 83 ? -20.181 -8.462 -18.574 1.00 93.88 83 LYS A O 1
ATOM 634 N N . LEU A 1 84 ? -20.069 -7.823 -16.414 1.00 91.81 84 LEU A N 1
ATOM 635 C CA . LEU A 1 84 ? -18.681 -8.233 -16.220 1.00 91.81 84 LEU A CA 1
ATOM 636 C C . LEU A 1 84 ? -18.589 -9.770 -16.194 1.00 91.81 84 LEU A C 1
ATOM 638 O O . LEU A 1 84 ? -19.487 -10.418 -15.640 1.00 91.81 84 LEU A O 1
ATOM 642 N N . PRO A 1 85 ? -17.545 -10.369 -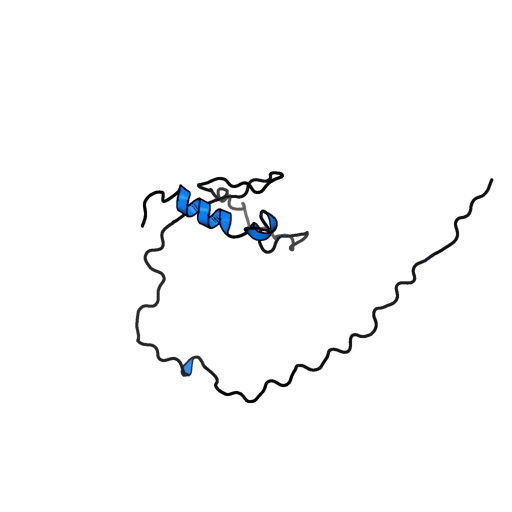16.797 1.00 92.44 85 PRO A N 1
ATOM 643 C CA . PRO A 1 85 ? -17.238 -11.771 -16.550 1.00 92.44 85 PRO A CA 1
ATOM 644 C C . PRO A 1 85 ? -16.944 -11.968 -15.057 1.00 92.44 85 PRO A C 1
ATOM 646 O O . PRO A 1 85 ? -16.511 -11.039 -14.378 1.00 92.44 85 PRO A O 1
ATOM 649 N N . GLY A 1 86 ? -17.196 -13.175 -14.549 1.00 93.94 86 GLY A N 1
ATOM 650 C CA . GLY A 1 86 ? -16.744 -13.530 -13.205 1.00 93.94 86 GLY A CA 1
ATOM 651 C C . GLY A 1 86 ? -15.217 -13.527 -13.119 1.00 93.94 86 GLY A C 1
ATOM 652 O O . GLY A 1 86 ? -14.539 -13.669 -14.139 1.00 93.94 86 GLY A O 1
ATOM 653 N N . ASP A 1 87 ? -14.698 -13.389 -11.901 1.00 91.44 87 ASP A N 1
ATOM 654 C CA . ASP A 1 87 ? -13.259 -13.420 -11.638 1.00 91.44 87 ASP A CA 1
ATOM 655 C C . ASP A 1 87 ? -12.657 -14.752 -12.114 1.00 91.44 87 ASP A C 1
ATOM 657 O O . ASP A 1 87 ? -13.188 -15.829 -11.824 1.00 91.44 87 ASP A O 1
ATOM 661 N N . ALA A 1 88 ? -11.556 -14.691 -12.866 1.00 90.81 88 ALA A N 1
ATOM 662 C CA . ALA A 1 88 ? -10.925 -15.870 -13.451 1.00 90.81 88 ALA A CA 1
ATOM 663 C C . ALA A 1 88 ? -9.416 -15.674 -13.625 1.00 90.81 88 ALA A C 1
ATOM 665 O O . ALA A 1 88 ? -8.976 -14.765 -14.321 1.00 90.81 88 ALA A O 1
ATOM 666 N N . GLY A 1 89 ? -8.621 -16.581 -13.057 1.00 90.88 89 GLY A N 1
ATOM 667 C CA . GLY A 1 89 ? -7.161 -16.561 -13.157 1.00 90.88 89 GLY A CA 1
ATOM 668 C C . GLY A 1 89 ? -6.471 -16.507 -11.799 1.00 90.88 89 GLY A C 1
ATOM 669 O O . GLY A 1 89 ? -7.107 -16.613 -10.750 1.00 90.88 89 GLY A O 1
ATOM 670 N N . GLU A 1 90 ? -5.147 -16.375 -11.835 1.00 88.38 90 GLU A N 1
ATOM 671 C CA . GLU A 1 90 ? -4.326 -16.179 -10.645 1.00 88.38 90 GLU A CA 1
ATOM 672 C C . GLU A 1 90 ? -4.155 -14.684 -10.384 1.00 88.38 90 GLU A C 1
ATOM 674 O O . GLU A 1 90 ? -3.738 -13.926 -11.260 1.00 88.38 90 GLU A O 1
ATOM 679 N N . TYR A 1 91 ? -4.470 -14.267 -9.162 1.00 88.38 91 TYR A N 1
ATOM 680 C CA . TYR A 1 91 ? -4.365 -12.878 -8.739 1.00 88.38 91 TYR A CA 1
ATOM 681 C C . TYR A 1 91 ? -3.553 -12.787 -7.457 1.00 88.38 91 TYR A C 1
ATOM 683 O O . TYR A 1 91 ? -3.708 -13.592 -6.534 1.00 88.38 91 TYR A O 1
ATOM 691 N N . TYR A 1 92 ? -2.710 -11.763 -7.379 1.00 88.12 92 TYR A N 1
ATOM 692 C CA . TYR A 1 92 ? -2.005 -11.445 -6.150 1.00 88.12 92 TYR A CA 1
ATOM 693 C C . TYR A 1 92 ? -2.958 -10.751 -5.181 1.00 88.12 92 TYR A C 1
ATOM 695 O O . TYR A 1 92 ? -3.542 -9.722 -5.511 1.00 88.12 92 TYR A O 1
ATOM 703 N N . ARG A 1 93 ? -3.092 -11.294 -3.965 1.00 90.94 93 ARG A N 1
ATOM 704 C CA . ARG A 1 93 ? -3.814 -10.60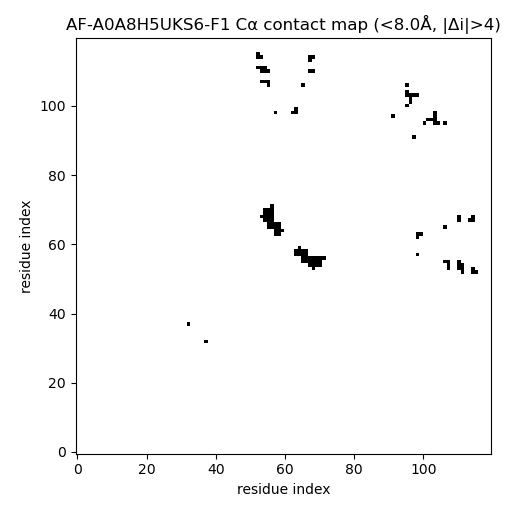6 -2.879 1.00 90.94 93 ARG A CA 1
ATOM 705 C C . ARG A 1 93 ? -3.097 -9.334 -2.440 1.00 90.94 93 ARG A C 1
ATOM 707 O O . ARG A 1 93 ? -3.740 -8.367 -2.058 1.00 90.94 93 ARG A O 1
ATOM 714 N N . ASP A 1 94 ? -1.770 -9.369 -2.485 1.00 94.19 94 ASP A N 1
ATOM 715 C CA . ASP A 1 94 ? -0.897 -8.258 -2.143 1.00 94.19 94 ASP A CA 1
ATOM 716 C C . ASP A 1 94 ? 0.159 -8.120 -3.241 1.00 94.19 94 ASP A C 1
ATOM 718 O O . ASP A 1 94 ? 1.070 -8.940 -3.369 1.00 94.19 94 ASP A O 1
ATOM 722 N N . ILE A 1 95 ? -0.001 -7.082 -4.060 1.00 92.88 95 ILE A N 1
ATOM 723 C CA . ILE A 1 95 ? 0.909 -6.781 -5.166 1.00 92.88 95 ILE A CA 1
ATOM 724 C C . ILE A 1 95 ? 2.289 -6.392 -4.632 1.00 92.88 95 ILE A C 1
ATOM 726 O O . ILE A 1 95 ? 3.290 -6.729 -5.256 1.00 92.88 95 ILE A O 1
ATOM 730 N N . ASN A 1 96 ? 2.373 -5.741 -3.471 1.00 95.31 96 ASN A N 1
ATOM 731 C CA . ASN A 1 96 ? 3.649 -5.330 -2.904 1.00 95.3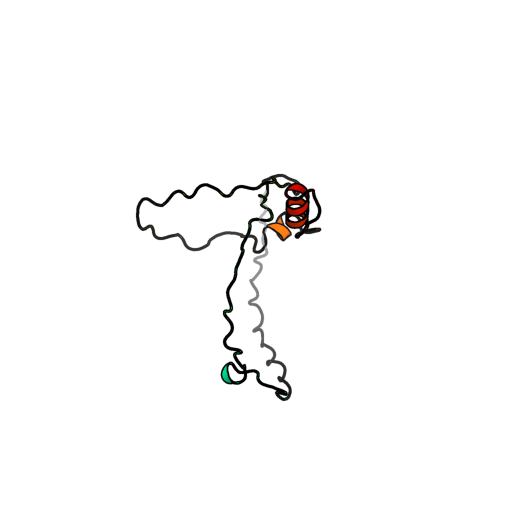1 96 ASN A CA 1
ATOM 732 C C . ASN A 1 96 ? 4.444 -6.530 -2.390 1.00 95.31 96 ASN A C 1
ATOM 734 O O . ASN A 1 96 ? 5.638 -6.638 -2.663 1.00 95.31 96 ASN A O 1
ATOM 738 N N . ALA A 1 97 ? 3.782 -7.460 -1.698 1.00 95.31 97 ALA A N 1
ATOM 739 C CA . ALA A 1 97 ? 4.406 -8.709 -1.265 1.00 95.31 97 ALA A CA 1
ATOM 740 C C . ALA A 1 97 ? 4.759 -9.629 -2.438 1.00 95.31 97 ALA A C 1
ATOM 742 O O . ALA A 1 97 ? 5.736 -10.365 -2.352 1.00 95.31 97 ALA A O 1
ATOM 743 N N . ALA A 1 98 ? 4.004 -9.579 -3.537 1.00 93.50 98 ALA A N 1
ATOM 744 C CA . ALA A 1 98 ? 4.336 -10.313 -4.753 1.00 93.50 98 ALA A CA 1
ATOM 745 C C . ALA A 1 98 ? 5.538 -9.708 -5.492 1.00 93.50 98 ALA A C 1
ATOM 747 O O . ALA A 1 98 ? 6.446 -10.433 -5.895 1.00 93.50 98 ALA A O 1
ATOM 748 N N . ALA A 1 99 ? 5.550 -8.383 -5.653 1.00 93.81 99 ALA A N 1
ATOM 749 C CA . ALA A 1 99 ? 6.587 -7.667 -6.383 1.00 93.81 99 ALA A CA 1
ATOM 750 C C . ALA A 1 99 ? 7.902 -7.591 -5.597 1.00 93.81 99 ALA A C 1
ATOM 752 O O . ALA A 1 99 ? 8.970 -7.716 -6.193 1.00 93.81 99 ALA A O 1
ATOM 753 N N . TYR A 1 100 ? 7.847 -7.438 -4.267 1.00 96.06 100 TYR A N 1
ATOM 754 C CA . TYR A 1 100 ? 9.034 -7.431 -3.414 1.00 96.06 100 TYR A CA 1
ATOM 755 C C . TYR A 1 100 ? 8.826 -8.169 -2.078 1.00 96.06 100 TYR A C 1
ATOM 757 O O . TYR A 1 100 ? 8.714 -7.540 -1.024 1.00 96.06 100 TYR A O 1
ATOM 765 N N . PRO A 1 101 ? 8.864 -9.518 -2.073 1.00 94.94 101 PRO A N 1
ATOM 766 C CA . PRO A 1 101 ? 8.551 -10.319 -0.883 1.00 94.94 101 PRO A CA 1
ATOM 767 C C . PRO A 1 101 ? 9.430 -10.034 0.338 1.00 94.94 101 PRO A C 1
ATOM 769 O O . PRO A 1 101 ? 8.991 -10.190 1.473 1.00 94.94 101 PRO A O 1
ATOM 772 N N . LYS A 1 102 ? 10.687 -9.629 0.116 1.00 97.12 102 LYS A N 1
ATOM 773 C CA . LYS A 1 102 ? 11.627 -9.312 1.199 1.00 97.12 102 LYS A CA 1
ATOM 774 C C . LYS A 1 102 ? 11.271 -8.005 1.911 1.00 97.12 102 LYS A C 1
ATOM 776 O O . LYS A 1 102 ? 11.483 -7.905 3.115 1.00 97.12 102 LYS A O 1
ATOM 781 N N . HIS A 1 103 ? 10.739 -7.027 1.174 1.00 97.12 103 HIS A N 1
ATOM 782 C CA . HIS A 1 103 ? 10.494 -5.671 1.663 1.00 97.12 103 HIS A CA 1
ATOM 783 C C . HIS A 1 103 ? 9.193 -5.078 1.078 1.00 97.12 103 HIS A C 1
ATOM 785 O O . HIS A 1 103 ? 9.227 -4.080 0.357 1.00 97.12 103 HIS A O 1
ATOM 791 N N . PRO A 1 104 ? 8.014 -5.642 1.406 1.00 96.50 104 PRO A N 1
ATOM 792 C CA . PRO A 1 104 ? 6.738 -5.231 0.806 1.00 96.50 104 PRO A CA 1
ATOM 793 C C . PRO A 1 104 ? 6.350 -3.772 1.097 1.00 96.50 104 PRO A C 1
ATOM 795 O O . PRO A 1 104 ? 5.626 -3.152 0.327 1.00 96.50 104 PRO A O 1
ATOM 798 N N . LEU A 1 105 ? 6.824 -3.184 2.197 1.00 97.25 105 LEU A N 1
ATOM 799 C CA . LEU A 1 105 ? 6.503 -1.795 2.555 1.00 97.25 105 LEU A CA 1
ATOM 800 C C . LEU A 1 105 ? 7.523 -0.769 2.045 1.00 97.25 105 LEU A C 1
ATOM 802 O O . LEU A 1 105 ? 7.241 0.429 2.066 1.00 97.25 105 LEU A O 1
ATOM 806 N N . GLU A 1 106 ? 8.687 -1.214 1.570 1.00 97.31 106 GLU A N 1
ATOM 807 C CA . GLU A 1 106 ? 9.759 -0.326 1.106 1.00 97.31 106 GLU A CA 1
ATOM 808 C C . GLU A 1 106 ? 9.309 0.656 0.009 1.00 97.31 106 GLU A C 1
ATOM 810 O O . GLU A 1 106 ? 9.601 1.845 0.149 1.00 97.31 106 GLU A O 1
ATOM 815 N N . PRO A 1 107 ? 8.524 0.253 -1.010 1.00 97.06 107 PRO A N 1
ATOM 816 C CA . PRO A 1 107 ? 8.017 1.174 -2.024 1.00 97.06 107 PRO A CA 1
ATOM 817 C C . PRO A 1 107 ? 7.263 2.368 -1.452 1.00 97.06 107 PRO A C 1
ATOM 819 O O . PRO A 1 107 ? 7.491 3.502 -1.869 1.00 97.06 107 PRO A O 1
ATOM 822 N N . ALA A 1 108 ? 6.390 2.131 -0.470 1.00 96.06 108 ALA A N 1
ATOM 823 C CA . ALA A 1 108 ? 5.612 3.190 0.155 1.00 96.06 108 ALA A CA 1
ATOM 824 C C . ALA A 1 108 ? 6.529 4.175 0.893 1.00 96.06 108 ALA A C 1
ATOM 826 O O . ALA A 1 108 ? 6.411 5.384 0.701 1.00 96.06 108 ALA A O 1
ATOM 827 N N . ILE A 1 109 ? 7.489 3.660 1.666 1.00 96.31 109 ILE A N 1
ATOM 828 C CA . ILE A 1 109 ? 8.444 4.474 2.431 1.00 96.31 109 ILE A CA 1
ATOM 829 C C . ILE A 1 109 ? 9.323 5.304 1.489 1.00 96.31 109 ILE A C 1
ATOM 831 O O . ILE A 1 109 ? 9.420 6.521 1.647 1.00 96.31 109 ILE A O 1
ATOM 835 N N . VAL A 1 110 ? 9.920 4.675 0.472 1.00 96.56 110 VAL A N 1
ATOM 836 C CA . VAL A 1 110 ? 10.771 5.359 -0.516 1.00 96.56 110 VAL A CA 1
ATOM 837 C C . VAL A 1 110 ? 9.988 6.449 -1.250 1.00 96.56 110 VAL A C 1
ATOM 839 O O . VAL A 1 110 ? 10.528 7.525 -1.505 1.00 96.56 110 VAL A O 1
ATOM 842 N N . SER A 1 111 ? 8.710 6.210 -1.548 1.00 97.12 111 SER A N 1
ATOM 843 C CA . SER A 1 111 ?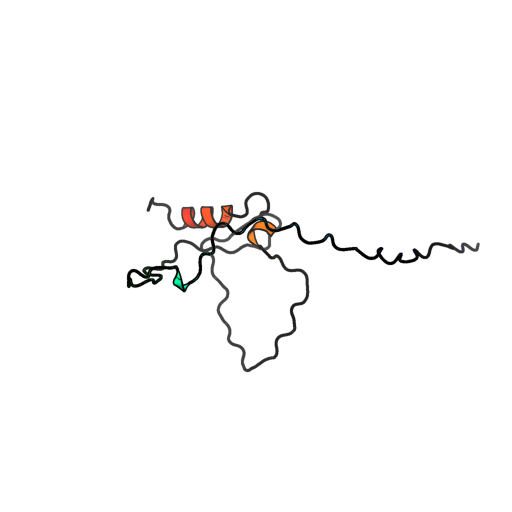 7.843 7.200 -2.198 1.00 97.12 111 SER A CA 1
ATOM 844 C C . SER A 1 111 ? 7.610 8.428 -1.326 1.00 97.12 111 SER A C 1
ATOM 846 O O . SER A 1 111 ? 7.728 9.548 -1.819 1.00 97.12 111 SER A O 1
ATOM 848 N N . VAL A 1 112 ? 7.349 8.234 -0.029 1.00 96.38 112 VAL A N 1
ATOM 849 C CA . VAL A 1 112 ? 7.215 9.340 0.933 1.00 96.38 112 VAL A CA 1
ATOM 850 C C . VAL A 1 112 ? 8.506 10.145 1.010 1.00 96.38 112 VAL A C 1
ATOM 852 O O . VAL A 1 112 ? 8.451 11.363 0.861 1.00 96.38 112 VAL A O 1
ATOM 855 N N . MET A 1 113 ? 9.654 9.479 1.154 1.00 95.38 113 MET A N 1
ATOM 856 C CA . MET A 1 113 ? 10.957 10.146 1.258 1.00 95.38 113 MET A CA 1
ATOM 857 C C . MET A 1 113 ? 11.319 10.937 -0.005 1.00 95.38 113 MET A C 1
ATOM 859 O O . MET A 1 113 ? 11.854 12.039 0.083 1.00 95.38 113 MET A O 1
ATOM 863 N N . LYS A 1 114 ? 11.021 10.400 -1.196 1.00 95.50 114 LYS A N 1
ATOM 864 C CA . LYS A 1 114 ? 11.305 11.093 -2.463 1.00 95.50 114 LYS A CA 1
ATOM 865 C C . LYS A 1 114 ? 10.375 12.276 -2.718 1.00 95.50 114 LYS A C 1
ATOM 867 O O . LYS A 1 114 ? 10.818 13.272 -3.282 1.00 95.50 114 LYS A O 1
ATOM 872 N N . MET A 1 115 ? 9.100 12.167 -2.345 1.00 95.88 115 MET A N 1
ATOM 873 C CA . MET A 1 115 ? 8.114 13.232 -2.569 1.00 95.88 115 MET A CA 1
ATOM 874 C C . MET A 1 115 ? 8.122 14.298 -1.466 1.00 95.88 115 MET A C 1
ATOM 876 O O . MET A 1 115 ? 7.664 15.410 -1.707 1.00 95.88 115 MET A O 1
ATOM 880 N N . ASN A 1 116 ? 8.687 13.988 -0.294 1.00 92.06 116 ASN A N 1
ATOM 881 C CA . ASN A 1 116 ? 8.806 14.891 0.852 1.00 92.06 116 ASN A CA 1
ATOM 882 C C . ASN A 1 116 ? 10.258 14.869 1.379 1.00 92.06 116 ASN A C 1
ATOM 884 O O . ASN A 1 116 ? 10.530 14.275 2.421 1.00 92.06 116 ASN A O 1
ATOM 888 N N . PRO A 1 117 ? 11.218 15.476 0.653 1.00 83.00 117 PRO A N 1
ATOM 889 C CA . PRO A 1 117 ? 12.642 15.417 1.003 1.00 83.00 117 PRO A CA 1
ATOM 890 C C . PRO A 1 117 ? 13.015 16.279 2.221 1.00 83.00 117 PRO A C 1
ATOM 892 O O . PRO A 1 117 ? 14.121 16.163 2.744 1.00 83.00 117 PRO A O 1
ATOM 895 N N . SER A 1 118 ? 12.117 17.160 2.662 1.00 80.56 118 SER A N 1
ATOM 896 C CA . SER A 1 118 ? 12.261 17.927 3.898 1.00 80.56 118 SER A CA 1
ATOM 897 C C . SER A 1 118 ? 11.474 17.250 5.024 1.00 80.56 118 SER A C 1
ATOM 899 O O . SER A 1 118 ? 10.384 16.742 4.758 1.00 80.56 118 SER A O 1
ATOM 901 N N . PRO A 1 119 ? 11.992 17.235 6.267 1.00 63.28 119 PRO A N 1
ATOM 902 C CA . PRO A 1 119 ? 11.244 16.711 7.404 1.00 63.28 119 PRO A CA 1
ATOM 903 C C . PRO A 1 119 ? 9.925 17.479 7.572 1.00 63.28 119 PRO A C 1
ATOM 905 O O . PRO A 1 119 ? 9.900 18.701 7.413 1.00 63.28 119 PRO A O 1
ATOM 908 N N . ILE A 1 120 ? 8.850 16.730 7.844 1.00 57.94 120 ILE A N 1
ATOM 909 C CA . ILE A 1 120 ? 7.514 17.251 8.177 1.00 57.94 120 ILE A CA 1
ATOM 910 C C . ILE A 1 120 ? 7.550 17.913 9.554 1.00 57.94 120 ILE A C 1
ATOM 912 O O . ILE A 1 120 ? 8.198 17.332 10.455 1.00 57.94 120 ILE A O 1
#

Foldseek 3Di:
DDDDDDDDDPDPDDPDPPPDDPDDDDPDDPDDDDPVNDDDPPDDDDDPDDDDLFDWDFDPDPATDIDTRDDDDDDDDDPDDDDDDPDDDDDDPQPLCVRPVPCSCVVVVVGNCVSPVDDD

Mean predicted aligned error: 14.24 Å

Organism: NCBI:txid48507

Secondary structure (DSSP, 8-state):
------------PPPP---PPPPPPP--------GGGSPP--------S-------EE--SSS--EESS--PPPP---SS--PPPPP-S---S-HHHHH-TT-TTHHHHHHHHHH--S--

Sequence (120 aa):
MYGRRQGISRAWRAPAPVTSSPAPPFGDVIERITQDSLKSDGGHVGIENAKVVASYNWISSSSPEIIIPGQPPRWTPPKGPNKLPGDAGEYYRDINAAAYPKHPLEPAIVSVMKMNPSPI

pLDDT: mean 84.62, std 15.53, range [36.94, 97.31]

Solvent-accessible surface area (backbone atoms only — not comparable to full-atom values): 8784 Å² total; per-residue (Å²): 136,90,79,86,86,76,86,76,86,79,73,81,73,76,77,72,86,78,77,74,76,76,78,76,82,78,71,85,82,88,77,81,92,46,79,86,73,56,83,79,88,80,68,91,85,74,96,69,90,86,71,91,65,60,40,62,38,79,52,100,60,100,56,78,44,72,45,73,76,31,77,81,81,82,87,75,81,74,96,60,98,70,87,76,79,76,95,82,84,91,76,72,93,46,63,44,46,68,56,30,67,93,50,45,60,50,66,61,53,54,25,35,48,71,68,45,79,62,89,130

Radius of gyration: 27.24 Å; Cα contacts (8 Å, |Δi|>4): 61; chains: 1; bounding box: 38×72×64 Å